Protein AF-A0A350IEU4-F1 (afdb_monomer_lite)

Secondary structure (DSSP, 8-state):
--PPP-EEEE--BTTTB---TTS---B-SHHHHHHHHHHTT-EEEE--S--B-TTS-BSSHHHHHHHHHTT---SEESS-TTGGGT---SSPP-SEEE-TTSTT--EEEETTEEEE-HHHHHHHHHHTTSS-HHHHHHHH---

pLDDT: mean 95.24, std 8.22, range [43.12, 98.88]

Foldseek 3Di:
DPQDEWEEEFEQDLEQADNDPLDRHHGDQVLLVLVLLVVSVYAYEYAYPQQQDPVRDHSQVVRVVVCVVSVRDHCYYQANPCPVVPDPDSDHDTDHYTDQPDDPACWDDDPPTIHHPVLVVVVVCCVVRSDDPVSNCVSPNDD

Sequence (143 aa):
MTNKEFIVVLDFDGTVVKHRYPDVGDEIGATPVLKRLVSNGHKIILNTMRSRNNEGMDMLQPAVDWFSERGIPLFGVNENPTQHEWTSSPKVYGHIYIDDAALGAPLVTDVDDKYIDWKMAAAHLYYAGLLSENDITELFGDI

Structure (mmCIF, N/CA/C/O backbone):
data_AF-A0A350IEU4-F1
#
_entry.id   AF-A0A350IEU4-F1
#
loop_
_atom_site.group_PDB
_atom_site.id
_atom_site.type_symbol
_atom_site.label_atom_id
_atom_site.label_alt_id
_atom_site.label_comp_id
_atom_site.label_asym_id
_atom_site.label_entity_id
_atom_site.label_seq_id
_atom_site.pdbx_PDB_ins_code
_atom_site.Cartn_x
_atom_site.Cartn_y
_atom_site.Cartn_z
_atom_site.occupancy
_atom_site.B_iso_or_equiv
_atom_site.auth_seq_id
_atom_site.auth_comp_id
_atom_site.auth_asym_id
_atom_site.auth_atom_id
_atom_site.pdbx_PDB_model_num
ATOM 1 N N . MET A 1 1 ? -11.636 12.814 19.573 1.00 43.12 1 MET A N 1
ATOM 2 C CA . MET A 1 1 ? -10.474 11.925 19.779 1.00 43.12 1 MET A CA 1
ATOM 3 C C . MET A 1 1 ? -9.527 12.187 18.627 1.00 43.12 1 MET A C 1
ATOM 5 O O . MET A 1 1 ? -9.993 12.227 17.498 1.00 43.12 1 MET A O 1
ATOM 9 N N . THR A 1 2 ? -8.259 12.492 18.887 1.00 44.69 2 THR A N 1
ATOM 10 C CA . THR A 1 2 ? -7.268 12.658 17.815 1.00 44.69 2 THR A CA 1
ATOM 11 C C . THR A 1 2 ? -7.004 11.277 17.221 1.00 44.69 2 THR A C 1
ATOM 13 O O . THR A 1 2 ? -6.375 10.457 17.889 1.00 44.69 2 THR A O 1
ATOM 16 N N . ASN A 1 3 ? -7.524 10.985 16.025 1.00 67.25 3 ASN A N 1
ATOM 17 C CA . ASN A 1 3 ? -7.144 9.763 15.315 1.00 67.25 3 ASN A CA 1
ATOM 18 C C . ASN A 1 3 ? -5.629 9.805 15.105 1.00 67.25 3 ASN A C 1
ATOM 20 O O . ASN A 1 3 ? -5.098 10.768 14.552 1.00 67.25 3 ASN A O 1
ATOM 24 N N . LYS A 1 4 ? -4.927 8.802 15.634 1.00 88.25 4 LYS A N 1
ATOM 25 C CA . LYS A 1 4 ? -3.479 8.675 15.488 1.00 88.25 4 LYS A CA 1
ATOM 26 C C . LYS A 1 4 ? -3.164 8.496 14.002 1.00 88.25 4 LYS A C 1
ATOM 28 O O . LYS A 1 4 ? -3.711 7.603 13.366 1.00 88.25 4 LYS A O 1
ATOM 33 N N . GLU A 1 5 ? -2.296 9.339 13.452 1.00 95.12 5 GLU A N 1
ATOM 34 C CA . GLU A 1 5 ? -1.804 9.173 12.083 1.00 95.12 5 GLU A CA 1
ATOM 35 C C . GLU A 1 5 ? -0.870 7.954 12.014 1.00 95.12 5 GLU A C 1
ATOM 37 O O . GLU A 1 5 ? 0.053 7.818 12.822 1.00 95.12 5 GLU A O 1
ATOM 42 N N . PHE A 1 6 ? -1.091 7.080 11.030 1.00 97.75 6 PHE A N 1
ATOM 43 C CA . PHE A 1 6 ? -0.205 5.966 10.712 1.00 97.75 6 PHE A CA 1
ATOM 44 C C . PHE A 1 6 ? 0.455 6.175 9.344 1.00 97.75 6 PHE A C 1
ATOM 46 O O . PHE A 1 6 ? -0.126 6.781 8.447 1.00 97.75 6 PHE A O 1
ATOM 53 N N . ILE A 1 7 ? 1.671 5.646 9.193 1.00 98.50 7 ILE A N 1
ATOM 54 C CA . ILE A 1 7 ? 2.399 5.571 7.928 1.00 98.50 7 ILE A CA 1
ATOM 55 C C . ILE A 1 7 ? 2.422 4.088 7.576 1.00 98.50 7 ILE A C 1
ATOM 57 O O . ILE A 1 7 ? 2.965 3.286 8.339 1.00 98.50 7 ILE A O 1
ATOM 61 N N . VAL A 1 8 ? 1.785 3.735 6.470 1.00 98.75 8 VAL A N 1
ATOM 62 C CA . VAL A 1 8 ? 1.658 2.373 5.960 1.00 98.75 8 VAL A CA 1
ATOM 63 C C . VAL A 1 8 ? 2.673 2.195 4.841 1.00 98.75 8 VAL A C 1
ATOM 65 O O . VAL A 1 8 ? 2.602 2.884 3.828 1.00 98.75 8 VAL A O 1
ATOM 68 N N . VAL A 1 9 ? 3.626 1.292 5.039 1.00 98.88 9 VAL A N 1
ATOM 69 C CA . VAL A 1 9 ? 4.588 0.864 4.021 1.00 98.88 9 VAL A CA 1
ATOM 70 C C . VAL A 1 9 ? 3.955 -0.296 3.266 1.00 98.88 9 VAL A C 1
ATOM 72 O O . VAL A 1 9 ? 3.605 -1.305 3.875 1.00 98.88 9 VAL A O 1
ATOM 75 N N . LEU A 1 10 ? 3.747 -0.124 1.968 1.00 98.88 10 LEU A N 1
ATOM 76 C CA . LEU A 1 10 ? 2.887 -0.980 1.161 1.00 98.88 10 LEU A CA 1
ATOM 77 C C . LEU A 1 10 ? 3.666 -1.524 -0.036 1.00 98.88 10 LEU A C 1
ATOM 79 O O . LEU A 1 10 ? 4.079 -0.745 -0.896 1.00 98.88 10 LEU A O 1
ATOM 83 N N . ASP A 1 11 ? 3.848 -2.840 -0.093 1.00 98.81 11 ASP A N 1
ATOM 84 C CA . ASP A 1 11 ? 4.319 -3.518 -1.303 1.00 98.81 11 ASP A CA 1
ATOM 85 C C . ASP A 1 11 ? 3.265 -3.451 -2.432 1.00 98.81 11 ASP A C 1
ATOM 87 O O . ASP A 1 11 ? 2.113 -3.083 -2.206 1.00 98.81 11 ASP A O 1
ATOM 91 N N . PHE A 1 12 ? 3.656 -3.761 -3.670 1.00 98.69 12 PHE A N 1
ATOM 92 C CA . PHE A 1 12 ? 2.800 -3.686 -4.850 1.00 98.69 12 PHE A CA 1
ATOM 93 C C . PHE A 1 12 ? 2.420 -5.051 -5.445 1.00 98.69 12 PHE A C 1
ATOM 95 O O . PHE A 1 12 ? 1.230 -5.333 -5.598 1.00 98.69 12 PHE A O 1
ATOM 102 N N . ASP A 1 13 ? 3.392 -5.892 -5.799 1.00 98.25 13 ASP A N 1
ATOM 103 C CA . ASP A 1 13 ? 3.186 -7.106 -6.600 1.00 98.25 13 ASP A CA 1
ATOM 104 C C . ASP A 1 13 ? 2.862 -8.318 -5.726 1.00 98.25 13 ASP A C 1
ATOM 106 O O . ASP A 1 13 ? 3.738 -8.860 -5.072 1.00 98.25 13 ASP A O 1
ATOM 110 N N . GLY A 1 14 ? 1.618 -8.797 -5.765 1.00 97.75 14 GLY A N 1
ATOM 111 C CA . GLY A 1 14 ? 1.099 -9.772 -4.798 1.00 97.75 14 GLY A CA 1
ATOM 112 C C . GLY A 1 14 ? 0.415 -9.095 -3.605 1.00 97.75 14 GLY A C 1
ATOM 113 O O . GLY A 1 14 ? -0.372 -9.721 -2.897 1.00 97.75 14 GLY A O 1
ATOM 114 N N . THR A 1 15 ? 0.624 -7.790 -3.426 1.00 98.62 15 THR A N 1
ATOM 115 C CA . THR A 1 15 ? 0.039 -7.019 -2.324 1.00 98.62 15 THR A CA 1
ATOM 116 C C . THR A 1 15 ? -1.125 -6.141 -2.768 1.00 98.62 15 THR A C 1
ATOM 118 O O . THR A 1 15 ? -2.196 -6.204 -2.175 1.00 98.62 15 THR A O 1
ATOM 121 N N . VAL A 1 16 ? -0.964 -5.338 -3.820 1.00 98.50 16 VAL A N 1
ATOM 122 C CA . VAL A 1 16 ? -1.989 -4.407 -4.338 1.00 98.50 16 VAL A CA 1
ATOM 123 C C . VAL A 1 16 ? -2.639 -4.933 -5.616 1.00 98.50 16 VAL A C 1
ATOM 125 O O . VAL A 1 16 ? -3.835 -4.727 -5.844 1.00 98.50 16 VAL A O 1
ATOM 128 N N . VAL A 1 17 ? -1.851 -5.642 -6.420 1.00 98.19 17 VAL A N 1
ATOM 129 C CA . VAL A 1 17 ? -2.246 -6.318 -7.658 1.00 98.19 17 VAL A CA 1
ATOM 130 C C . VAL A 1 17 ? -1.728 -7.754 -7.652 1.00 98.19 17 VAL A C 1
ATOM 132 O O . VAL A 1 17 ? -0.854 -8.096 -6.857 1.00 98.19 17 VAL A O 1
ATOM 135 N N . LYS A 1 18 ? -2.219 -8.605 -8.556 1.00 97.06 18 LYS A N 1
ATOM 136 C CA . LYS A 1 18 ? -1.591 -9.908 -8.818 1.00 97.06 18 LYS A CA 1
ATOM 137 C C . LYS A 1 18 ? -0.130 -9.725 -9.247 1.00 97.06 18 LYS A C 1
ATOM 139 O O . LYS A 1 18 ? 0.197 -8.782 -9.967 1.00 97.06 18 LYS A O 1
ATOM 144 N N . HIS A 1 19 ? 0.742 -10.654 -8.862 1.00 96.06 19 HIS A N 1
ATOM 145 C CA . HIS A 1 19 ? 2.156 -10.604 -9.232 1.00 96.06 19 HIS A CA 1
ATOM 146 C C . HIS A 1 19 ? 2.332 -10.907 -10.731 1.00 96.06 19 HIS A C 1
ATOM 148 O O . HIS A 1 19 ? 2.265 -12.060 -11.164 1.00 96.06 19 HIS A O 1
ATOM 154 N N . ARG A 1 20 ? 2.534 -9.865 -11.545 1.00 95.06 20 ARG A N 1
ATOM 155 C CA . ARG A 1 20 ? 2.669 -9.967 -13.015 1.00 95.06 20 ARG A CA 1
ATOM 156 C C . ARG A 1 20 ? 3.884 -9.239 -13.578 1.00 95.06 20 ARG A C 1
ATOM 158 O O . ARG A 1 20 ? 3.949 -9.020 -14.783 1.00 95.06 20 ARG A O 1
ATOM 165 N N . TYR A 1 21 ? 4.848 -8.905 -12.719 1.00 92.88 21 TYR A N 1
ATOM 166 C CA . TYR A 1 21 ? 6.078 -8.234 -13.123 1.00 92.88 21 TYR A CA 1
ATOM 167 C C . TYR A 1 21 ? 6.683 -8.872 -14.398 1.00 92.88 21 TYR A C 1
ATOM 169 O O . TYR A 1 21 ? 6.854 -10.095 -14.436 1.00 92.88 21 TYR A O 1
ATOM 177 N N . PRO A 1 22 ? 7.035 -8.078 -15.431 1.00 93.44 22 PRO A N 1
ATOM 178 C CA . PRO A 1 22 ? 7.131 -6.609 -15.434 1.00 93.44 22 PRO A CA 1
ATOM 179 C C . PRO A 1 22 ? 5.796 -5.847 -15.546 1.00 93.44 22 PRO A C 1
ATOM 181 O O . PRO A 1 22 ? 5.723 -4.681 -15.144 1.00 93.44 22 PRO A O 1
ATOM 184 N N . ASP A 1 23 ? 4.737 -6.492 -16.028 1.00 95.88 23 ASP A N 1
ATOM 185 C CA . ASP A 1 23 ? 3.431 -5.864 -16.239 1.00 95.88 23 ASP A CA 1
ATOM 186 C C . ASP A 1 23 ? 2.712 -5.577 -14.912 1.00 95.88 23 ASP A C 1
ATOM 188 O O . ASP A 1 23 ? 3.026 -6.144 -13.862 1.00 95.88 23 ASP A O 1
ATOM 192 N N . VAL A 1 24 ? 1.742 -4.661 -14.933 1.00 97.44 24 VAL A N 1
ATOM 193 C CA . VAL A 1 24 ? 0.843 -4.436 -13.792 1.00 97.44 24 VAL A CA 1
ATOM 194 C C . VAL A 1 24 ? -0.255 -5.496 -13.832 1.00 97.44 24 VAL A C 1
ATOM 196 O O . VAL A 1 24 ? -0.945 -5.632 -14.840 1.00 97.44 24 VAL A O 1
ATOM 199 N N . GLY A 1 25 ? -0.395 -6.263 -12.751 1.00 96.56 25 GLY A N 1
ATOM 200 C CA . GLY A 1 25 ? -1.399 -7.319 -12.667 1.00 96.56 25 GLY A CA 1
ATOM 201 C C . GLY A 1 25 ? -2.809 -6.815 -12.378 1.00 96.56 25 GLY A C 1
ATOM 202 O O . GLY A 1 25 ? -3.045 -5.626 -12.150 1.00 96.56 25 GLY A O 1
ATOM 203 N N . ASP A 1 26 ? -3.749 -7.756 -12.346 1.00 96.44 26 ASP A N 1
ATOM 204 C CA . ASP A 1 26 ? -5.141 -7.464 -12.013 1.00 96.44 26 ASP A CA 1
ATOM 205 C C . ASP A 1 26 ? -5.285 -6.980 -10.566 1.00 96.44 26 ASP A C 1
ATOM 207 O O . ASP A 1 26 ? -4.543 -7.388 -9.669 1.00 96.44 26 ASP A O 1
ATOM 211 N N . GLU A 1 27 ? -6.277 -6.127 -10.327 1.00 95.06 27 GLU A N 1
ATOM 212 C CA . GLU A 1 27 ? -6.617 -5.650 -8.990 1.00 95.06 27 GLU A CA 1
ATOM 213 C C . GLU A 1 27 ? -7.183 -6.778 -8.114 1.00 95.06 27 GLU A C 1
ATOM 215 O O . GLU A 1 27 ? -8.019 -7.568 -8.548 1.00 95.06 27 GLU A O 1
ATOM 220 N N . ILE A 1 28 ? -6.756 -6.814 -6.849 1.00 96.50 28 ILE A N 1
ATOM 221 C CA . ILE A 1 28 ? -7.088 -7.876 -5.879 1.00 96.50 28 ILE A CA 1
ATOM 222 C C . ILE A 1 28 ? -7.879 -7.361 -4.666 1.00 96.50 28 ILE A C 1
ATOM 224 O O . ILE A 1 28 ? -7.858 -7.958 -3.594 1.00 96.50 28 ILE A O 1
ATOM 228 N N . GLY A 1 29 ? -8.587 -6.238 -4.821 1.00 96.62 29 GLY A N 1
ATOM 229 C CA . GLY A 1 29 ? -9.453 -5.668 -3.778 1.00 96.62 29 GLY A CA 1
ATOM 230 C C . GLY A 1 29 ? -8.782 -4.650 -2.849 1.00 96.62 29 GLY A C 1
ATOM 231 O O . GLY A 1 29 ? -9.391 -4.230 -1.866 1.00 96.62 29 GLY A O 1
ATOM 232 N N . ALA A 1 30 ? -7.562 -4.207 -3.166 1.00 98.31 30 ALA A N 1
ATOM 233 C CA . ALA A 1 30 ? -6.821 -3.226 -2.372 1.00 98.31 30 ALA A CA 1
ATOM 234 C C . ALA A 1 30 ? -7.473 -1.836 -2.356 1.00 98.31 30 ALA A C 1
ATOM 236 O O . ALA A 1 30 ? -7.541 -1.173 -1.320 1.00 98.31 30 ALA A O 1
ATOM 237 N N . THR A 1 31 ? -7.963 -1.372 -3.508 1.00 98.62 31 THR A N 1
ATOM 238 C CA . THR A 1 31 ? -8.399 0.014 -3.719 1.00 98.62 31 THR A CA 1
ATOM 239 C C . THR A 1 31 ? -9.381 0.557 -2.676 1.00 98.62 31 THR A C 1
ATOM 241 O O . THR A 1 31 ? -9.106 1.644 -2.158 1.00 98.62 31 THR A O 1
ATOM 244 N N . PRO A 1 32 ? -10.498 -0.115 -2.329 1.00 98.44 32 PRO A N 1
ATOM 245 C CA . PRO A 1 32 ? -11.439 0.432 -1.352 1.00 98.44 32 PRO A CA 1
ATOM 246 C C . PRO A 1 32 ? -10.813 0.579 0.046 1.00 98.44 32 PRO A C 1
ATOM 248 O O . PRO A 1 32 ? -11.030 1.598 0.706 1.00 98.44 32 PRO A O 1
ATOM 251 N N . VAL A 1 33 ? -9.965 -0.368 0.463 1.00 98.62 33 VAL A N 1
ATOM 252 C CA . VAL A 1 33 ? -9.268 -0.323 1.758 1.00 98.62 33 VAL A CA 1
ATOM 253 C C . VAL A 1 33 ? -8.230 0.799 1.780 1.00 98.62 33 VAL A C 1
ATOM 255 O O . VAL A 1 33 ? -8.204 1.603 2.709 1.00 98.62 33 VAL A O 1
ATOM 258 N N . LEU A 1 34 ? -7.408 0.918 0.735 1.00 98.81 34 LEU A N 1
ATOM 259 C CA . LEU A 1 34 ? -6.374 1.953 0.647 1.00 98.81 34 LEU A CA 1
ATOM 260 C C . LEU A 1 34 ? -6.967 3.367 0.625 1.00 98.81 34 LEU A C 1
ATOM 262 O O . LEU A 1 34 ? -6.479 4.254 1.325 1.00 98.81 34 LEU A O 1
ATOM 266 N N . LYS A 1 35 ? -8.062 3.572 -0.119 1.00 98.75 35 LYS A N 1
ATOM 267 C CA . LYS A 1 35 ? -8.811 4.838 -0.097 1.00 98.75 35 LYS A CA 1
ATOM 268 C C . LYS A 1 35 ? -9.317 5.168 1.299 1.00 98.75 35 LYS A C 1
ATOM 270 O O . LYS A 1 35 ? -9.228 6.322 1.715 1.00 98.75 35 LYS A O 1
ATOM 275 N N . ARG A 1 36 ? -9.813 4.161 2.023 1.00 98.50 36 ARG A N 1
ATOM 276 C CA . ARG A 1 36 ? -10.299 4.344 3.388 1.00 98.50 36 ARG A CA 1
ATOM 277 C C . ARG A 1 36 ? -9.182 4.733 4.355 1.00 98.50 36 ARG A C 1
ATOM 279 O O . ARG A 1 36 ? -9.360 5.644 5.158 1.00 98.50 36 ARG A O 1
ATOM 286 N N . LEU A 1 37 ? -8.014 4.100 4.253 1.00 98.44 37 LEU A N 1
ATOM 287 C CA . LEU A 1 37 ? -6.851 4.472 5.065 1.00 98.44 37 LEU A CA 1
ATOM 288 C C . LEU A 1 37 ? -6.471 5.944 4.849 1.00 98.44 37 LEU A C 1
ATOM 290 O O . LEU A 1 37 ? -6.270 6.674 5.819 1.00 98.44 37 LEU A O 1
ATOM 294 N N . VAL A 1 38 ? -6.442 6.400 3.594 1.00 98.31 38 VAL A N 1
ATOM 295 C CA . VAL A 1 38 ? -6.170 7.809 3.271 1.00 98.31 38 VAL A CA 1
ATOM 296 C C . VAL A 1 38 ? -7.253 8.735 3.826 1.00 98.31 38 VAL A C 1
ATOM 298 O O . VAL A 1 38 ? -6.921 9.748 4.438 1.00 98.31 38 VAL A O 1
ATOM 301 N N . SER A 1 39 ? -8.541 8.407 3.664 1.00 97.81 39 SER A N 1
ATOM 302 C CA . SER A 1 39 ? -9.627 9.250 4.193 1.00 97.81 39 SER A CA 1
ATOM 303 C C . SER A 1 39 ? -9.615 9.342 5.720 1.00 97.81 39 SER A C 1
ATOM 305 O O . SER A 1 39 ? -10.021 10.361 6.273 1.00 97.81 39 SER A O 1
ATOM 307 N N . ASN A 1 40 ? -9.095 8.315 6.396 1.00 97.44 40 ASN A N 1
ATOM 308 C CA . ASN A 1 40 ? -8.891 8.299 7.845 1.00 97.44 40 ASN A CA 1
ATOM 309 C C . ASN A 1 40 ? -7.653 9.106 8.290 1.00 97.44 40 ASN A C 1
ATOM 311 O O . ASN A 1 40 ? -7.359 9.184 9.485 1.00 97.44 40 ASN A O 1
ATOM 315 N N . GLY A 1 41 ? -6.946 9.739 7.349 1.00 97.69 41 GLY A N 1
ATOM 316 C CA . GLY A 1 41 ? -5.779 10.579 7.600 1.00 97.69 41 GLY A CA 1
ATOM 317 C C . GLY A 1 41 ? -4.471 9.801 7.705 1.00 97.69 41 GLY A C 1
ATOM 318 O O . GLY A 1 41 ? -3.498 10.335 8.225 1.00 97.69 41 GLY A O 1
ATOM 319 N N . HIS A 1 42 ? -4.424 8.543 7.261 1.00 98.31 42 HIS A N 1
ATOM 320 C CA . HIS A 1 42 ? -3.184 7.771 7.210 1.00 98.31 42 HIS A CA 1
ATOM 321 C C . HIS A 1 42 ? -2.428 8.024 5.905 1.00 98.31 42 HIS A C 1
ATOM 323 O O . HIS A 1 42 ? -2.996 8.395 4.879 1.00 98.31 42 HIS A O 1
ATOM 329 N N . LYS A 1 43 ? -1.116 7.813 5.951 1.00 98.62 43 LYS A N 1
ATOM 330 C CA . LYS A 1 43 ? -0.202 8.008 4.825 1.00 98.62 43 LYS A CA 1
ATOM 331 C C . LYS A 1 43 ? 0.216 6.660 4.265 1.00 98.62 43 LYS A C 1
ATOM 333 O O . LYS A 1 43 ? 0.513 5.751 5.035 1.00 98.62 43 LYS A O 1
ATOM 338 N N . ILE A 1 44 ? 0.285 6.550 2.944 1.00 98.88 44 ILE A N 1
ATOM 339 C CA . ILE A 1 44 ? 0.758 5.346 2.254 1.00 98.88 44 ILE A CA 1
ATOM 340 C C . ILE A 1 44 ? 2.099 5.656 1.601 1.00 98.88 44 ILE A C 1
ATOM 342 O O . ILE A 1 44 ? 2.220 6.635 0.870 1.00 98.88 44 ILE A O 1
ATOM 346 N N . ILE A 1 45 ? 3.098 4.822 1.854 1.00 98.88 45 ILE A N 1
ATOM 347 C CA . ILE A 1 45 ? 4.354 4.802 1.111 1.00 98.88 45 ILE A CA 1
ATOM 348 C C . ILE A 1 45 ? 4.340 3.543 0.257 1.00 98.88 45 ILE A C 1
ATOM 350 O O . ILE A 1 45 ? 4.274 2.439 0.797 1.00 98.88 45 ILE A O 1
ATOM 354 N N . LEU A 1 46 ? 4.422 3.712 -1.059 1.00 98.88 46 LEU A N 1
ATOM 355 C CA . LEU A 1 46 ? 4.683 2.596 -1.962 1.00 98.88 46 LEU A CA 1
ATOM 356 C C . LEU A 1 46 ? 6.121 2.133 -1.724 1.00 98.88 46 LEU A C 1
ATOM 358 O O . LEU A 1 46 ? 7.036 2.939 -1.844 1.00 98.88 46 LEU A O 1
ATOM 362 N N . ASN A 1 47 ? 6.324 0.868 -1.376 1.00 98.69 47 ASN A N 1
ATOM 363 C CA . ASN A 1 47 ? 7.634 0.277 -1.134 1.00 98.69 47 ASN A CA 1
ATOM 364 C C . ASN A 1 47 ? 7.757 -1.032 -1.912 1.00 98.69 47 ASN A C 1
ATOM 366 O O . ASN A 1 47 ? 7.372 -2.087 -1.426 1.00 98.69 47 ASN A O 1
ATOM 370 N N . THR A 1 48 ? 8.279 -0.940 -3.128 1.00 98.44 48 THR A N 1
ATOM 371 C CA . THR A 1 48 ? 8.334 -2.012 -4.123 1.00 98.44 48 THR A CA 1
ATOM 372 C C . THR A 1 48 ? 9.748 -2.171 -4.672 1.00 98.44 48 THR A C 1
ATOM 374 O O . THR A 1 48 ? 10.509 -1.210 -4.794 1.00 98.44 48 THR A O 1
ATOM 377 N N . MET A 1 49 ? 10.090 -3.391 -5.086 1.00 97.19 49 MET A N 1
ATOM 378 C CA . MET A 1 49 ? 11.332 -3.663 -5.814 1.00 97.19 49 MET A CA 1
ATOM 379 C C . MET A 1 49 ? 11.292 -3.195 -7.279 1.00 97.19 49 MET A C 1
ATOM 381 O O . MET A 1 49 ? 12.330 -3.198 -7.951 1.00 97.19 49 MET A O 1
ATOM 385 N N . ARG A 1 50 ? 10.123 -2.768 -7.786 1.00 97.75 50 ARG A N 1
ATOM 386 C CA . ARG A 1 50 ? 10.015 -2.141 -9.108 1.00 97.75 50 ARG A CA 1
ATOM 387 C C . ARG A 1 50 ? 10.948 -0.938 -9.189 1.00 97.75 50 ARG A C 1
ATOM 389 O O . ARG A 1 50 ? 10.968 -0.063 -8.327 1.00 97.75 50 ARG A O 1
ATOM 396 N N . SER A 1 51 ? 11.746 -0.917 -10.243 1.00 95.88 51 SER A N 1
ATOM 397 C CA . SER A 1 51 ? 12.774 0.088 -10.484 1.00 95.88 51 SER A CA 1
ATOM 398 C C . SER A 1 51 ? 13.084 0.146 -11.977 1.00 95.88 51 SER A C 1
ATOM 400 O O . SER A 1 51 ? 12.495 -0.578 -12.785 1.00 95.88 51 SER A O 1
ATOM 402 N N . ARG A 1 52 ? 14.011 1.017 -12.371 1.00 94.56 52 ARG A N 1
ATOM 403 C CA . ARG A 1 52 ? 14.563 0.951 -13.720 1.00 94.56 52 ARG A CA 1
ATOM 404 C C . ARG A 1 52 ? 15.327 -0.364 -13.877 1.00 94.56 52 ARG A C 1
ATOM 406 O O . ARG A 1 52 ? 16.254 -0.622 -13.115 1.00 94.56 52 ARG A O 1
ATOM 413 N N . ASN A 1 53 ? 14.940 -1.185 -14.848 1.00 91.25 53 ASN A N 1
ATOM 414 C CA . ASN A 1 53 ? 15.592 -2.469 -15.088 1.00 91.25 53 ASN A CA 1
ATOM 415 C C . ASN A 1 53 ? 16.980 -2.287 -15.745 1.00 91.25 53 ASN A C 1
ATOM 417 O O . ASN A 1 53 ? 17.380 -1.180 -16.115 1.00 91.25 53 ASN A O 1
ATOM 421 N N . ASN A 1 54 ? 17.706 -3.393 -15.935 1.00 91.38 54 ASN A N 1
ATOM 422 C CA . ASN A 1 54 ? 19.052 -3.388 -16.530 1.00 91.38 54 ASN A CA 1
ATOM 423 C C . ASN A 1 54 ? 19.095 -2.887 -17.987 1.00 91.38 54 ASN A C 1
ATOM 425 O O . ASN A 1 54 ? 20.162 -2.539 -18.483 1.00 91.38 54 ASN A O 1
ATOM 429 N N . GLU A 1 55 ? 17.949 -2.837 -18.664 1.00 91.88 55 GLU A N 1
ATOM 430 C CA . GLU A 1 55 ? 17.794 -2.336 -20.035 1.00 91.88 55 GLU A CA 1
ATOM 431 C C . GLU A 1 55 ? 17.394 -0.851 -20.065 1.00 91.88 55 GLU A C 1
ATOM 433 O O . GLU A 1 55 ? 17.209 -0.266 -21.130 1.00 91.88 55 GLU A O 1
ATOM 438 N N . GLY A 1 56 ? 17.271 -0.214 -18.897 1.00 92.19 56 GLY A N 1
ATOM 439 C CA . GLY A 1 56 ? 16.903 1.188 -18.778 1.00 92.19 56 GLY A CA 1
ATOM 440 C C . GLY A 1 56 ? 15.399 1.447 -18.849 1.00 92.19 56 GLY A C 1
ATOM 441 O O . GLY A 1 56 ? 15.013 2.613 -18.887 1.00 92.19 56 GLY A O 1
ATOM 442 N N . MET A 1 57 ? 14.545 0.422 -18.839 1.00 92.06 57 MET A N 1
ATOM 443 C CA . MET A 1 57 ? 13.088 0.574 -18.857 1.00 92.06 57 MET A CA 1
ATOM 444 C C . MET A 1 57 ? 12.549 0.824 -17.443 1.00 92.06 57 MET A C 1
ATOM 446 O O . MET A 1 57 ? 12.959 0.158 -16.493 1.00 92.06 57 MET A O 1
ATOM 450 N N . ASP A 1 58 ? 11.653 1.801 -17.290 1.00 95.12 58 ASP A N 1
ATOM 451 C CA . ASP A 1 58 ? 11.086 2.187 -15.993 1.00 95.12 58 ASP A CA 1
ATOM 452 C C . ASP A 1 58 ? 9.898 1.294 -15.616 1.00 95.12 58 ASP A C 1
ATOM 454 O O . ASP A 1 58 ? 8.820 1.417 -16.194 1.00 95.12 58 ASP A O 1
ATOM 458 N N . MET A 1 59 ? 10.101 0.383 -14.661 1.00 96.56 59 MET A N 1
ATOM 459 C CA . MET A 1 59 ? 9.042 -0.506 -14.166 1.00 96.56 59 MET A CA 1
ATOM 460 C C . MET A 1 59 ? 8.302 0.064 -12.953 1.00 96.56 59 MET A C 1
ATOM 462 O O . MET A 1 59 ? 7.303 -0.517 -12.526 1.00 96.56 59 MET A O 1
ATOM 466 N N . LEU A 1 60 ? 8.796 1.167 -12.378 1.00 97.75 60 LEU A N 1
ATOM 467 C CA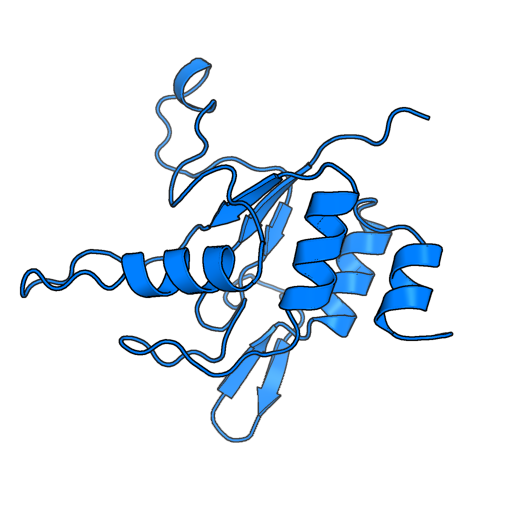 . LEU A 1 60 ? 8.225 1.800 -11.192 1.00 97.75 60 LEU A CA 1
ATOM 468 C C . LEU A 1 60 ? 7.080 2.738 -11.566 1.00 97.75 60 LEU A C 1
ATOM 470 O O . LEU A 1 60 ? 6.045 2.720 -10.902 1.00 97.75 60 LEU A O 1
ATOM 474 N N . GLN A 1 61 ? 7.238 3.519 -12.638 1.00 98.00 61 GLN A N 1
ATOM 475 C CA . GLN A 1 61 ? 6.221 4.487 -13.051 1.00 98.00 61 GLN A CA 1
ATOM 476 C C . GLN A 1 61 ? 4.826 3.860 -13.258 1.00 98.00 61 GLN A C 1
ATOM 478 O O . GLN A 1 61 ? 3.876 4.411 -12.708 1.00 98.00 61 GLN A O 1
ATOM 483 N N . PRO A 1 62 ? 4.667 2.683 -13.904 1.00 98.00 62 PRO A N 1
ATOM 484 C CA . PRO A 1 62 ? 3.355 2.039 -14.024 1.00 98.00 62 PRO A CA 1
ATOM 485 C C . PRO A 1 62 ? 2.688 1.718 -12.677 1.00 98.00 62 PRO A C 1
ATOM 487 O O . PRO A 1 62 ? 1.466 1.791 -12.556 1.00 98.00 62 PRO A O 1
ATOM 490 N N . ALA A 1 63 ? 3.475 1.386 -11.647 1.00 98.25 63 ALA A N 1
ATOM 491 C CA . ALA A 1 63 ? 2.941 1.171 -10.306 1.00 98.25 63 ALA A CA 1
ATOM 492 C C . ALA A 1 63 ? 2.491 2.490 -9.669 1.00 98.25 63 ALA A C 1
ATOM 494 O O . ALA A 1 63 ? 1.418 2.542 -9.080 1.00 98.25 63 ALA A O 1
ATOM 495 N N . VAL A 1 64 ? 3.264 3.569 -9.825 1.00 98.56 64 VAL A N 1
ATOM 496 C CA . VAL A 1 64 ? 2.890 4.913 -9.346 1.00 98.56 64 VAL A CA 1
ATOM 497 C C . VAL A 1 64 ? 1.614 5.413 -10.037 1.00 98.56 64 VAL A C 1
ATOM 499 O O . VAL A 1 64 ? 0.709 5.921 -9.368 1.00 98.56 64 VAL A O 1
ATOM 502 N N . ASP A 1 65 ? 1.509 5.221 -11.352 1.00 98.50 65 ASP A N 1
ATOM 503 C CA . ASP A 1 65 ? 0.349 5.627 -12.148 1.00 98.50 65 ASP A CA 1
ATOM 504 C C . ASP A 1 65 ? -0.922 4.900 -11.692 1.00 98.50 65 ASP A C 1
ATOM 506 O O . ASP A 1 65 ? -1.961 5.542 -11.528 1.00 98.50 65 ASP A O 1
ATOM 510 N N . TRP A 1 66 ? -0.830 3.608 -11.349 1.00 98.62 66 TRP A N 1
ATOM 511 C CA . TRP A 1 66 ? -1.956 2.828 -10.822 1.00 98.62 66 TRP A CA 1
ATOM 512 C C . TRP A 1 66 ? -2.620 3.485 -9.599 1.00 98.62 66 TRP A C 1
ATOM 514 O O . TRP A 1 66 ? -3.853 3.515 -9.503 1.00 98.62 66 TRP A O 1
ATOM 524 N N . PHE A 1 67 ? -1.821 4.039 -8.672 1.00 98.75 67 PHE A N 1
ATOM 525 C CA . PHE A 1 67 ? -2.327 4.762 -7.496 1.00 98.75 67 PHE A CA 1
ATOM 526 C C . PHE A 1 67 ? -2.967 6.098 -7.887 1.00 98.75 67 PHE A C 1
ATOM 528 O O . PHE A 1 67 ? -4.065 6.419 -7.419 1.00 98.75 67 PHE A O 1
ATOM 535 N N . SER A 1 68 ? -2.303 6.857 -8.764 1.00 98.25 68 SER A N 1
ATOM 536 C CA . SER A 1 68 ? -2.769 8.163 -9.245 1.00 98.25 68 SER A CA 1
ATOM 537 C C . SER A 1 68 ? -4.121 8.061 -9.960 1.00 98.25 68 SER A C 1
ATOM 539 O O . SER A 1 68 ? -5.069 8.760 -9.600 1.00 98.25 68 SER A O 1
ATOM 541 N N . GLU A 1 69 ? -4.261 7.116 -10.894 1.00 98.31 69 GLU A N 1
ATOM 542 C CA . GLU A 1 69 ? -5.493 6.856 -11.654 1.00 98.31 69 GLU A CA 1
ATOM 543 C C . GLU A 1 69 ? -6.680 6.488 -10.757 1.00 98.31 69 GLU A C 1
ATOM 545 O O . GLU A 1 69 ? -7.837 6.768 -11.076 1.00 98.31 69 GLU A O 1
ATOM 550 N N . ARG A 1 70 ? -6.402 5.879 -9.601 1.00 98.31 70 ARG A N 1
ATOM 551 C CA . ARG A 1 70 ? -7.415 5.499 -8.613 1.00 98.31 70 ARG A CA 1
ATOM 552 C C . ARG A 1 70 ? -7.673 6.584 -7.577 1.00 98.31 70 ARG A C 1
ATOM 554 O O . ARG A 1 70 ? -8.582 6.408 -6.768 1.00 98.31 70 ARG A O 1
ATOM 561 N N . GLY A 1 71 ? -6.938 7.694 -7.594 1.00 98.19 71 GLY A N 1
ATOM 562 C CA . GLY A 1 71 ? -7.064 8.767 -6.610 1.00 98.19 71 GLY A CA 1
ATOM 563 C C . GLY A 1 71 ? -6.580 8.361 -5.217 1.00 98.19 71 GLY A C 1
ATOM 564 O O . GLY A 1 71 ? -7.180 8.764 -4.222 1.00 98.19 71 GLY A O 1
ATOM 565 N N . ILE A 1 72 ? -5.536 7.531 -5.137 1.00 98.69 72 ILE A N 1
ATOM 566 C CA . ILE A 1 72 ? -4.885 7.144 -3.882 1.00 98.69 72 ILE A CA 1
ATOM 567 C C . ILE A 1 72 ? -3.555 7.908 -3.795 1.00 98.69 72 ILE A C 1
ATOM 569 O O . ILE A 1 72 ? -2.591 7.522 -4.452 1.00 98.69 72 ILE A O 1
ATOM 573 N N . PRO A 1 73 ? -3.470 9.006 -3.028 1.00 98.44 73 PRO A N 1
ATOM 574 C CA . PRO A 1 73 ? -2.232 9.763 -2.913 1.00 98.44 73 PRO A CA 1
ATOM 575 C C . PRO A 1 73 ? -1.160 8.962 -2.165 1.00 98.44 73 PRO A C 1
ATOM 577 O O . PRO A 1 73 ? -1.410 8.409 -1.092 1.00 98.44 73 PRO A O 1
ATOM 580 N N . LEU A 1 74 ? 0.053 8.956 -2.715 1.00 98.75 74 LEU A N 1
ATOM 581 C CA . LEU A 1 74 ? 1.238 8.414 -2.057 1.00 98.75 74 LEU A CA 1
ATOM 582 C C . LEU A 1 74 ? 1.953 9.526 -1.289 1.00 98.75 74 LEU A C 1
ATOM 584 O O . LEU A 1 74 ? 2.197 10.610 -1.812 1.00 98.75 74 LEU A O 1
ATOM 588 N N . PHE A 1 75 ? 2.304 9.240 -0.040 1.00 98.62 75 PHE A N 1
ATOM 589 C CA . PHE A 1 75 ? 3.172 10.087 0.770 1.00 98.62 75 PHE A CA 1
ATOM 590 C C . PHE A 1 75 ? 4.631 9.984 0.315 1.00 98.62 75 PHE A C 1
ATOM 592 O O . PHE A 1 75 ? 5.343 10.978 0.340 1.00 98.62 75 PHE A O 1
ATOM 599 N N . GLY A 1 76 ? 5.059 8.803 -0.134 1.00 98.56 76 GLY A N 1
ATOM 600 C CA . GLY A 1 76 ? 6.396 8.561 -0.669 1.00 98.56 76 GLY A CA 1
ATOM 601 C C . GLY A 1 76 ? 6.437 7.321 -1.560 1.00 98.56 76 GLY A C 1
ATOM 602 O O . GLY A 1 76 ? 5.487 6.533 -1.588 1.00 98.56 76 GLY A O 1
ATOM 603 N N . VAL A 1 77 ? 7.543 7.159 -2.286 1.00 98.56 77 VAL A N 1
ATOM 604 C CA . VAL A 1 77 ? 7.809 6.018 -3.172 1.00 98.56 77 VAL A CA 1
ATOM 605 C C . VAL A 1 77 ? 9.224 5.522 -2.893 1.00 98.56 77 VAL A C 1
ATOM 607 O O . VAL A 1 77 ? 10.178 6.265 -3.092 1.00 98.56 77 VAL A O 1
ATOM 610 N N . ASN A 1 78 ? 9.350 4.290 -2.399 1.00 98.25 78 ASN A N 1
ATOM 611 C CA . ASN A 1 78 ? 10.586 3.638 -1.947 1.00 98.25 78 ASN A CA 1
ATOM 612 C C . ASN A 1 78 ? 11.407 4.447 -0.926 1.00 98.25 78 ASN A C 1
ATOM 614 O O . ASN A 1 78 ? 12.575 4.158 -0.679 1.00 98.25 78 ASN A O 1
ATOM 618 N N . GLU A 1 79 ? 10.781 5.444 -0.304 1.00 97.88 79 GLU A N 1
ATOM 619 C CA . GLU A 1 79 ? 11.379 6.340 0.673 1.00 97.88 79 GLU A CA 1
ATOM 620 C C . GLU A 1 79 ? 10.274 6.953 1.539 1.00 97.88 79 GLU A C 1
ATOM 622 O O . GLU A 1 79 ? 9.187 7.277 1.051 1.00 97.88 79 GLU A O 1
ATOM 627 N N . ASN A 1 80 ? 10.554 7.137 2.831 1.00 98.31 80 ASN A N 1
ATOM 628 C CA . ASN A 1 80 ? 9.763 8.025 3.672 1.00 98.31 80 ASN A CA 1
ATOM 629 C C . ASN A 1 80 ? 10.353 9.446 3.592 1.00 98.31 80 ASN A C 1
ATOM 631 O O . ASN A 1 80 ? 11.477 9.645 4.059 1.00 98.31 80 ASN A O 1
ATOM 635 N N . PRO A 1 81 ? 9.605 10.448 3.092 1.00 97.88 81 PRO A N 1
ATOM 636 C CA . PRO A 1 81 ? 10.126 11.796 2.894 1.00 97.88 81 PRO A CA 1
ATOM 637 C C . PRO A 1 81 ? 10.682 12.479 4.141 1.00 97.88 81 PRO A C 1
ATOM 639 O O . PRO A 1 81 ? 11.435 13.426 3.988 1.00 97.88 81 PRO A O 1
ATOM 642 N N . THR A 1 82 ? 10.325 12.054 5.356 1.00 96.75 82 THR A N 1
ATOM 643 C CA . THR A 1 82 ? 10.799 12.691 6.598 1.00 96.75 82 THR A CA 1
ATOM 644 C C . THR A 1 82 ? 11.843 11.862 7.342 1.00 96.75 82 THR A C 1
ATOM 646 O O . THR A 1 82 ? 12.394 12.328 8.337 1.00 96.75 82 THR A O 1
ATOM 649 N N . GLN A 1 83 ? 12.158 10.631 6.903 1.00 96.88 83 GLN A N 1
ATOM 650 C CA . GLN A 1 83 ? 13.052 9.767 7.691 1.00 96.88 83 GLN A CA 1
ATOM 651 C C . GLN A 1 83 ? 14.491 10.284 7.767 1.00 96.88 83 GLN A C 1
ATOM 653 O O . GLN A 1 83 ? 15.171 10.079 8.773 1.00 96.88 83 GLN A O 1
ATOM 658 N N . HIS A 1 84 ? 14.933 10.998 6.731 1.00 95.94 84 HIS A N 1
ATOM 659 C CA . HIS A 1 84 ? 16.273 11.574 6.649 1.00 95.94 84 HIS A CA 1
ATOM 660 C C . HIS A 1 84 ? 16.552 12.615 7.747 1.00 95.94 84 HIS A C 1
ATOM 662 O O . HIS A 1 84 ? 17.710 12.884 8.060 1.00 95.94 84 HIS A O 1
ATOM 668 N N . GLU A 1 85 ? 15.507 13.176 8.363 1.00 97.25 85 GLU A N 1
ATOM 669 C CA . GLU A 1 85 ? 15.631 14.134 9.463 1.00 97.25 85 GLU A CA 1
ATOM 670 C C . GLU A 1 85 ? 16.205 13.495 10.740 1.00 97.25 85 GLU A C 1
ATOM 672 O O . GLU A 1 85 ? 16.742 14.199 11.595 1.00 97.25 85 GLU A O 1
ATOM 677 N N . TRP A 1 86 ? 16.108 12.168 10.886 1.00 97.06 86 TRP A N 1
ATOM 678 C CA . TRP A 1 86 ? 16.501 11.463 12.113 1.00 97.06 86 TRP A CA 1
ATOM 679 C C . TRP A 1 86 ? 17.312 10.179 11.888 1.00 97.06 86 TRP A C 1
ATOM 681 O O . TRP A 1 86 ? 17.853 9.625 12.848 1.00 97.06 86 TRP A O 1
ATOM 691 N N . THR A 1 87 ? 17.442 9.688 10.654 1.00 97.50 87 THR A N 1
ATOM 692 C CA . THR A 1 87 ? 18.288 8.531 10.330 1.00 97.50 87 THR A CA 1
ATOM 693 C C . THR A 1 87 ? 18.806 8.568 8.894 1.00 97.50 87 THR A C 1
ATOM 695 O O . THR A 1 87 ? 18.159 9.099 8.002 1.00 97.50 87 THR A O 1
ATOM 698 N N . SER A 1 88 ? 19.956 7.937 8.651 1.00 96.44 88 SER A N 1
ATOM 699 C CA . SER A 1 88 ? 20.468 7.625 7.307 1.00 96.44 88 SER A CA 1
ATOM 700 C C . SER A 1 88 ? 20.193 6.175 6.885 1.00 96.44 88 SER A C 1
ATOM 702 O O . SER A 1 88 ? 20.743 5.699 5.893 1.00 96.44 88 SER A O 1
ATOM 704 N N . SER A 1 89 ? 19.385 5.440 7.659 1.00 97.25 89 SER A N 1
ATOM 705 C CA . SER A 1 89 ? 19.027 4.055 7.358 1.00 97.25 89 SER A CA 1
ATOM 706 C C . SER A 1 89 ? 18.325 3.953 5.997 1.00 97.25 89 SER A C 1
ATOM 708 O O . SER A 1 89 ? 17.392 4.718 5.750 1.00 97.25 89 SER A O 1
ATOM 710 N N . PRO A 1 90 ? 18.690 2.975 5.147 1.00 95.88 90 PRO A N 1
ATOM 711 C CA . PRO A 1 90 ? 18.024 2.756 3.865 1.00 95.88 90 PRO A CA 1
ATOM 712 C C . PRO A 1 90 ? 16.672 2.043 4.011 1.00 95.88 90 PRO A C 1
ATOM 714 O O . PRO A 1 90 ? 15.918 1.948 3.050 1.00 95.88 90 PRO A O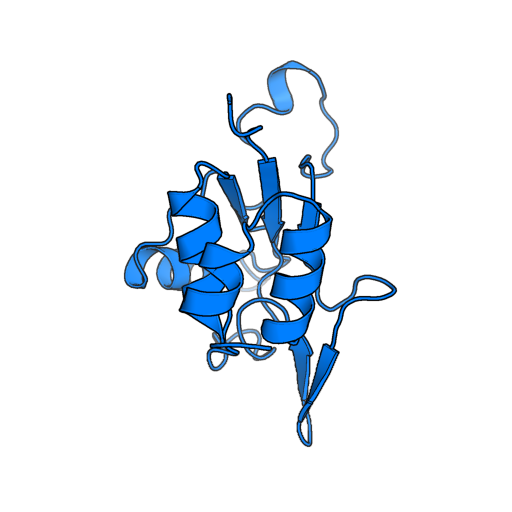 1
ATOM 717 N N . LYS A 1 91 ? 16.351 1.502 5.196 1.00 98.06 91 LYS A N 1
ATOM 718 C CA . LYS A 1 91 ? 15.053 0.864 5.438 1.00 98.06 91 LYS A CA 1
ATOM 719 C C . LYS A 1 91 ? 13.969 1.939 5.492 1.00 98.06 91 LYS A C 1
ATOM 721 O O . LYS A 1 91 ? 14.029 2.804 6.366 1.00 98.06 91 LYS A O 1
ATOM 726 N N . VAL A 1 92 ? 12.972 1.840 4.615 1.00 98.38 92 VAL A N 1
ATOM 727 C CA . VAL A 1 92 ? 11.790 2.710 4.635 1.00 98.38 92 VAL A CA 1
ATOM 728 C C . VAL A 1 92 ? 11.076 2.569 5.974 1.00 98.38 92 VAL A C 1
ATOM 730 O O . VAL A 1 92 ? 10.681 1.468 6.361 1.00 98.38 92 VAL A O 1
ATOM 733 N N . TYR A 1 93 ? 10.938 3.674 6.704 1.00 98.25 93 TYR A N 1
ATOM 734 C CA . TYR A 1 93 ? 10.258 3.670 7.995 1.00 98.25 93 TYR A CA 1
ATOM 735 C C . TYR A 1 93 ? 8.749 3.889 7.845 1.00 98.25 93 TYR A C 1
ATOM 737 O O . TYR A 1 93 ? 8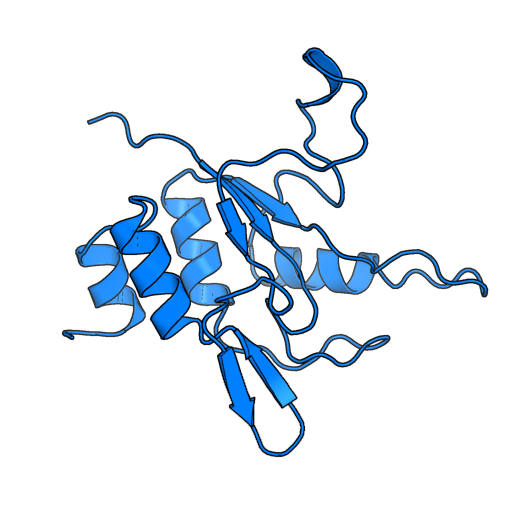.306 4.844 7.208 1.00 98.25 93 TYR A O 1
ATOM 745 N N . GLY A 1 94 ? 7.966 3.069 8.542 1.00 97.75 94 GLY A N 1
ATOM 746 C CA . GLY A 1 94 ? 6.558 3.317 8.830 1.00 97.75 94 GLY A CA 1
ATOM 747 C C . GLY A 1 94 ? 6.079 2.546 10.057 1.00 97.75 94 GLY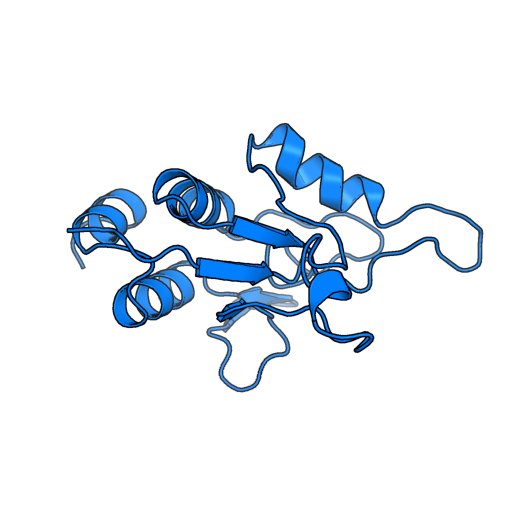 A C 1
ATOM 748 O O . GLY A 1 94 ? 6.848 1.840 10.715 1.00 97.75 94 GLY A O 1
ATOM 749 N N . HIS A 1 95 ? 4.797 2.712 10.369 1.00 98.00 95 HIS A N 1
ATOM 750 C CA . HIS A 1 95 ? 4.146 2.127 11.539 1.00 98.00 95 HIS A CA 1
ATOM 751 C C . HIS A 1 95 ? 3.569 0.729 11.261 1.00 98.00 95 HIS A C 1
ATOM 753 O O . HIS A 1 95 ? 3.525 -0.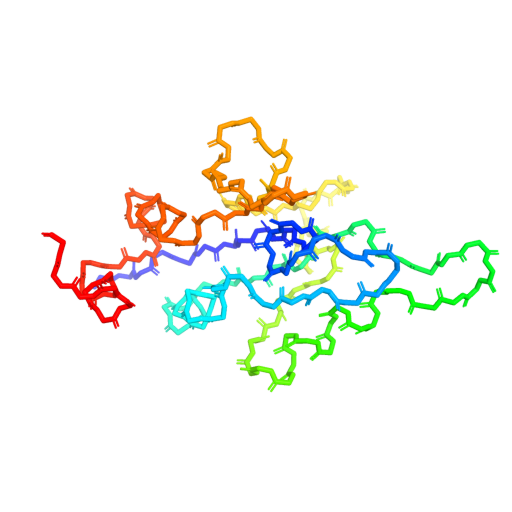093 12.172 1.00 98.00 95 HIS A O 1
ATOM 759 N N . ILE A 1 96 ? 3.140 0.467 10.022 1.00 97.88 96 ILE A N 1
ATOM 760 C CA . ILE A 1 96 ? 2.613 -0.822 9.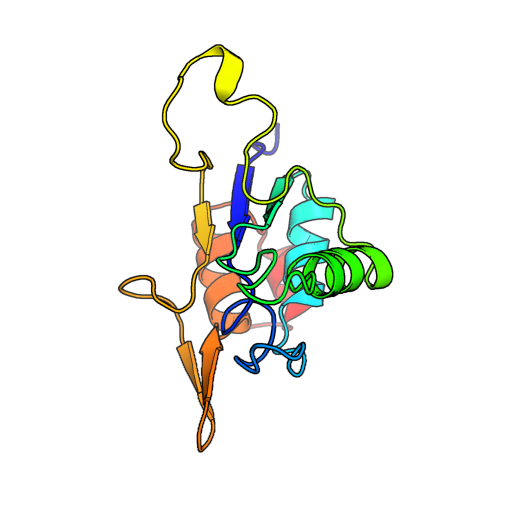546 1.00 97.88 96 ILE A CA 1
ATOM 761 C C . ILE A 1 96 ? 3.280 -1.146 8.207 1.00 97.88 96 ILE A C 1
ATOM 763 O O . ILE A 1 96 ? 3.491 -0.239 7.405 1.00 97.88 96 ILE A O 1
ATOM 767 N N . TYR A 1 97 ? 3.589 -2.422 7.974 1.00 98.69 97 TYR A N 1
ATOM 768 C CA . TYR A 1 97 ? 4.114 -2.938 6.709 1.00 98.69 97 TYR A CA 1
ATOM 769 C C . TYR A 1 97 ? 3.117 -3.968 6.178 1.00 98.69 97 TYR A C 1
ATOM 771 O O . TYR A 1 97 ? 2.756 -4.888 6.913 1.00 98.69 97 TYR A O 1
ATOM 779 N N . ILE A 1 98 ? 2.647 -3.791 4.946 1.00 98.69 98 ILE A N 1
ATOM 780 C CA . ILE A 1 98 ? 1.745 -4.722 4.260 1.00 98.69 98 ILE A CA 1
ATOM 781 C C . ILE A 1 98 ? 2.496 -5.239 3.040 1.00 98.69 98 ILE A C 1
ATOM 783 O O . ILE A 1 98 ? 2.873 -4.450 2.177 1.00 98.69 98 ILE A O 1
ATOM 787 N N . ASP A 1 99 ? 2.749 -6.542 3.027 1.00 98.62 99 ASP A N 1
ATOM 788 C CA . ASP A 1 99 ? 3.631 -7.204 2.071 1.00 98.62 99 ASP A CA 1
ATOM 789 C C . ASP A 1 99 ? 3.232 -8.683 1.984 1.00 98.62 99 ASP A C 1
ATOM 791 O O . ASP A 1 99 ? 3.019 -9.326 3.020 1.00 98.62 99 ASP A O 1
ATOM 795 N N . ASP A 1 100 ? 3.069 -9.214 0.775 1.00 98.12 100 ASP A N 1
ATOM 796 C CA . ASP A 1 100 ? 2.633 -10.590 0.536 1.00 98.12 100 ASP A CA 1
ATOM 797 C C . ASP A 1 100 ? 3.695 -11.627 0.935 1.00 98.12 100 ASP A C 1
ATOM 799 O O . ASP A 1 100 ? 3.363 -12.765 1.285 1.00 98.12 100 ASP A O 1
ATOM 803 N N . ALA A 1 101 ? 4.967 -11.224 0.966 1.00 97.31 101 ALA A N 1
ATOM 804 C CA . ALA A 1 101 ? 6.081 -12.038 1.425 1.00 97.31 101 ALA A CA 1
ATOM 805 C C . ALA A 1 101 ? 6.293 -11.966 2.949 1.00 97.31 101 ALA A C 1
ATOM 807 O O . ALA A 1 101 ? 7.130 -12.701 3.491 1.00 97.31 101 ALA A O 1
ATOM 808 N N . ALA A 1 102 ? 5.543 -11.129 3.676 1.00 97.81 102 ALA A N 1
ATOM 809 C CA . ALA A 1 102 ? 5.653 -11.060 5.128 1.00 97.81 102 ALA A CA 1
ATOM 810 C C . ALA A 1 102 ? 5.204 -12.368 5.805 1.00 97.81 102 ALA A C 1
ATOM 812 O O . ALA A 1 102 ? 4.184 -12.979 5.472 1.00 97.81 102 ALA A O 1
ATOM 813 N N . LEU A 1 103 ? 5.946 -12.789 6.834 1.00 97.12 103 LEU A N 1
ATOM 814 C CA . LEU A 1 103 ? 5.558 -13.935 7.653 1.00 97.12 103 LEU A CA 1
ATOM 815 C C . LEU A 1 103 ? 4.222 -13.647 8.354 1.00 97.12 103 LEU A C 1
ATOM 817 O O . LEU A 1 103 ? 4.130 -12.730 9.167 1.00 97.12 103 LEU A O 1
ATOM 821 N N . GLY A 1 104 ? 3.206 -14.463 8.064 1.00 95.38 104 GLY A N 1
ATOM 822 C CA . GLY A 1 104 ? 1.857 -14.291 8.611 1.00 95.38 104 GLY A CA 1
ATOM 823 C C . GLY A 1 104 ? 0.974 -13.319 7.824 1.00 95.38 104 GLY A C 1
ATOM 824 O O . GLY A 1 104 ? -0.112 -12.990 8.302 1.00 95.38 104 GLY A O 1
ATOM 825 N N . ALA A 1 105 ? 1.402 -12.879 6.634 1.00 97.62 105 ALA A N 1
ATOM 826 C CA . ALA A 1 105 ? 0.537 -12.148 5.719 1.00 97.62 105 ALA A CA 1
ATOM 827 C C . ALA A 1 105 ? -0.763 -12.942 5.460 1.00 97.62 105 ALA A C 1
ATOM 829 O O . ALA A 1 105 ? -0.700 -14.156 5.217 1.00 97.62 105 ALA A O 1
ATOM 830 N N . PRO A 1 106 ? -1.944 -12.299 5.534 1.00 97.31 106 PRO A N 1
ATOM 831 C CA . PRO A 1 106 ? -3.198 -12.950 5.194 1.00 97.31 106 PRO A CA 1
ATOM 832 C C . PRO A 1 106 ? -3.260 -13.112 3.676 1.00 97.31 106 PRO A C 1
ATOM 834 O O . PRO A 1 106 ? -3.425 -12.133 2.955 1.00 97.31 106 PRO A O 1
ATOM 837 N N . LEU A 1 107 ? -3.083 -14.337 3.189 1.00 97.50 107 LEU A N 1
ATOM 838 C CA . LEU A 1 107 ? -2.961 -14.619 1.761 1.00 97.50 107 LEU A CA 1
ATOM 839 C C . LEU A 1 107 ? -4.106 -15.506 1.288 1.00 97.50 107 LEU A C 1
ATOM 841 O O . LEU A 1 107 ? -4.437 -16.499 1.938 1.00 97.50 107 LEU A O 1
ATOM 845 N N . VAL A 1 108 ? -4.643 -15.186 0.117 1.00 95.88 108 VAL A N 1
ATOM 846 C CA . VAL A 1 108 ? -5.480 -16.087 -0.672 1.00 95.88 108 VAL A CA 1
ATOM 847 C C . VAL A 1 108 ? -4.622 -16.732 -1.760 1.00 95.88 108 VAL A C 1
ATOM 849 O O . VAL A 1 108 ? -3.640 -16.154 -2.229 1.00 95.88 108 VAL A O 1
ATOM 852 N N . THR A 1 109 ? -4.951 -17.971 -2.117 1.00 92.56 109 THR A N 1
ATOM 853 C CA . THR A 1 109 ? -4.327 -18.687 -3.234 1.00 92.56 109 THR A CA 1
ATOM 854 C C . THR A 1 109 ? -5.375 -18.901 -4.318 1.00 92.56 109 THR A C 1
ATOM 856 O O . THR A 1 109 ? -6.383 -19.564 -4.079 1.00 92.56 109 THR A O 1
ATOM 859 N N . ASP A 1 110 ? -5.138 -18.307 -5.480 1.00 85.38 110 ASP A N 1
ATOM 860 C CA . ASP A 1 110 ? -5.815 -18.606 -6.743 1.00 85.38 110 ASP A CA 1
ATOM 861 C C . ASP A 1 110 ? -4.903 -19.553 -7.541 1.00 85.38 110 ASP A C 1
ATOM 863 O O . ASP A 1 110 ? -3.718 -19.623 -7.240 1.00 85.38 110 ASP A O 1
ATOM 867 N N . VAL A 1 111 ? -5.432 -20.306 -8.506 1.00 78.88 111 VAL A N 1
ATOM 868 C CA . VAL A 1 111 ? -4.803 -21.486 -9.151 1.00 78.88 111 VAL A CA 1
ATOM 869 C C . VAL A 1 111 ? -3.270 -21.409 -9.285 1.00 78.88 111 VAL A C 1
ATOM 871 O O . VAL A 1 111 ? -2.591 -22.354 -8.883 1.00 78.88 111 VAL A O 1
ATOM 874 N N . ASP A 1 112 ? -2.747 -20.278 -9.772 1.00 81.75 112 ASP A N 1
ATOM 875 C CA . ASP A 1 112 ? -1.313 -20.019 -9.960 1.00 81.75 112 ASP A CA 1
ATOM 876 C C . ASP A 1 112 ? -0.786 -18.780 -9.195 1.00 81.75 112 ASP A C 1
ATOM 878 O O . ASP A 1 112 ? 0.389 -18.435 -9.315 1.00 81.75 112 ASP A O 1
ATOM 882 N N . ASP A 1 113 ? -1.626 -18.106 -8.400 1.00 88.31 113 ASP A N 1
ATOM 883 C CA . ASP A 1 113 ? -1.294 -16.848 -7.726 1.00 88.31 113 ASP A CA 1
ATOM 884 C C . ASP A 1 113 ? -1.450 -16.924 -6.213 1.00 88.31 113 ASP A C 1
ATOM 886 O O . ASP A 1 113 ? -2.394 -17.501 -5.677 1.00 88.31 113 ASP A O 1
ATOM 890 N N . LYS A 1 114 ? -0.569 -16.219 -5.511 1.00 94.62 114 LYS A N 1
ATOM 891 C CA . LYS A 1 114 ? -0.702 -15.952 -4.083 1.00 94.62 114 LYS A CA 1
ATOM 892 C C . LYS A 1 114 ? -0.650 -14.450 -3.873 1.00 94.62 114 LYS A C 1
ATOM 894 O O . LYS A 1 114 ? 0.260 -13.802 -4.376 1.00 94.62 114 LYS A O 1
ATOM 899 N N . TYR A 1 115 ? -1.637 -13.909 -3.174 1.00 97.56 115 TYR A N 1
ATOM 900 C CA . TYR A 1 115 ? -1.720 -12.475 -2.934 1.00 97.56 115 TYR A CA 1
ATOM 901 C C . TYR A 1 115 ? -2.507 -12.154 -1.667 1.00 97.56 115 TYR A C 1
ATOM 903 O O . TYR A 1 115 ? -3.172 -13.026 -1.103 1.00 97.56 115 TYR A O 1
ATOM 911 N N . ILE A 1 116 ? -2.415 -10.909 -1.203 1.00 98.31 116 ILE A N 1
ATOM 912 C CA . ILE A 1 116 ? -3.088 -10.448 0.014 1.00 98.31 116 ILE A CA 1
ATOM 913 C C . ILE A 1 116 ? -4.607 -10.619 -0.091 1.00 98.31 116 ILE A C 1
ATOM 915 O O . ILE A 1 116 ? -5.259 -10.095 -0.995 1.00 98.31 116 ILE A O 1
ATOM 919 N N . ASP A 1 117 ? -5.182 -11.309 0.892 1.00 97.81 117 ASP A N 1
ATOM 920 C CA . ASP A 1 117 ? -6.614 -11.274 1.164 1.00 97.81 117 ASP A CA 1
ATOM 921 C C . ASP A 1 117 ? -6.944 -9.938 1.838 1.00 97.81 117 ASP A C 1
ATOM 923 O O . ASP A 1 117 ? -6.746 -9.751 3.043 1.00 97.81 117 ASP A O 1
ATOM 927 N N . TRP A 1 118 ? -7.453 -8.990 1.052 1.00 97.94 118 TRP A N 1
ATOM 928 C CA . TRP A 1 118 ? -7.759 -7.646 1.536 1.00 97.94 118 TRP A CA 1
ATOM 929 C C . TRP A 1 118 ? -8.914 -7.578 2.535 1.00 97.94 118 TRP A C 1
ATOM 931 O O . TRP A 1 118 ? -8.968 -6.624 3.313 1.00 97.94 118 TRP A O 1
ATOM 941 N N . LYS A 1 119 ? -9.794 -8.586 2.590 1.00 96.62 119 LYS A N 1
ATOM 942 C CA . LYS A 1 119 ? -10.825 -8.660 3.633 1.00 96.62 119 LYS A CA 1
ATOM 943 C C . LYS A 1 119 ? -10.183 -8.980 4.980 1.00 96.62 119 LYS A C 1
ATOM 945 O O . LYS A 1 119 ? -10.443 -8.301 5.974 1.00 96.62 119 LYS A O 1
ATOM 950 N N . MET A 1 120 ? -9.286 -9.964 5.006 1.00 97.56 120 MET A N 1
ATOM 951 C CA . MET A 1 120 ? -8.535 -10.314 6.215 1.00 97.56 120 MET A CA 1
ATOM 952 C C . MET A 1 120 ? -7.512 -9.237 6.599 1.00 97.56 120 MET A C 1
ATOM 954 O O . MET A 1 120 ? -7.375 -8.913 7.780 1.00 97.56 120 MET A O 1
ATOM 958 N N . ALA A 1 121 ? -6.844 -8.614 5.624 1.00 98.31 121 ALA A N 1
ATOM 959 C CA . ALA A 1 121 ? -5.959 -7.480 5.877 1.00 98.31 121 ALA A CA 1
ATOM 960 C C . ALA A 1 121 ? -6.717 -6.297 6.498 1.00 98.31 121 ALA A C 1
ATOM 962 O O . ALA A 1 121 ? -6.227 -5.689 7.449 1.00 98.31 121 ALA A O 1
ATOM 963 N N . ALA A 1 122 ? -7.935 -6.000 6.034 1.00 98.12 122 ALA A N 1
ATOM 964 C CA . ALA A 1 122 ? -8.773 -4.974 6.645 1.00 98.12 122 ALA A CA 1
ATOM 965 C C . ALA A 1 122 ? -9.158 -5.315 8.092 1.00 98.12 122 ALA A C 1
ATOM 967 O O . ALA A 1 122 ? -9.086 -4.441 8.954 1.00 98.12 122 ALA A O 1
ATOM 968 N N . ALA A 1 123 ? -9.471 -6.577 8.402 1.00 97.12 123 ALA A N 1
ATOM 969 C CA . ALA A 1 123 ? -9.693 -7.000 9.785 1.00 97.12 123 ALA A CA 1
ATOM 970 C C . ALA A 1 123 ? -8.445 -6.763 10.661 1.00 97.12 123 ALA A C 1
ATOM 972 O O . ALA A 1 123 ? -8.553 -6.216 11.759 1.00 97.12 123 ALA A O 1
ATOM 973 N N . HIS A 1 124 ? -7.244 -7.089 10.168 1.00 97.88 124 HIS A N 1
ATOM 974 C CA . HIS A 1 124 ? -5.994 -6.782 10.877 1.00 97.88 124 HIS A CA 1
ATOM 975 C C . HIS A 1 124 ? -5.801 -5.271 11.087 1.00 97.88 124 HIS A C 1
ATOM 977 O O . HIS A 1 124 ? -5.401 -4.846 12.171 1.00 97.88 124 HIS A O 1
ATOM 983 N N . LEU A 1 125 ? -6.118 -4.451 10.081 1.00 97.81 125 LEU A N 1
ATOM 984 C CA . LEU A 1 125 ? -6.045 -2.989 10.158 1.00 97.81 125 LEU A CA 1
ATOM 985 C C . LEU A 1 125 ? -7.052 -2.405 11.161 1.00 97.81 125 LEU A C 1
ATOM 987 O O . LEU A 1 125 ? -6.718 -1.450 11.862 1.00 97.81 125 LEU A O 1
ATOM 991 N N . TYR A 1 126 ? -8.244 -2.995 11.280 1.00 97.06 126 TYR A N 1
ATOM 992 C CA . TYR A 1 126 ? -9.213 -2.663 12.327 1.00 97.06 126 TYR A CA 1
ATOM 993 C C . TYR A 1 126 ? -8.653 -2.955 13.722 1.00 97.06 126 TYR A C 1
ATOM 995 O O . TYR A 1 126 ? -8.599 -2.058 14.562 1.00 97.06 126 TYR A O 1
ATOM 1003 N N . TYR A 1 127 ? -8.132 -4.164 13.956 1.00 96.12 127 TYR A N 1
ATOM 1004 C CA . TYR A 1 127 ? -7.526 -4.512 15.248 1.00 96.12 127 TYR A CA 1
ATOM 1005 C C . TYR A 1 127 ? -6.281 -3.675 15.579 1.00 96.12 127 TYR A C 1
ATOM 1007 O O . TYR A 1 127 ? -5.992 -3.437 16.751 1.00 96.12 127 TYR A O 1
ATOM 1015 N N . ALA A 1 128 ? -5.558 -3.196 14.563 1.00 95.69 128 ALA A N 1
ATOM 1016 C CA . ALA A 1 128 ? -4.433 -2.276 14.721 1.00 95.69 128 ALA A CA 1
ATOM 1017 C C . ALA A 1 128 ? -4.858 -0.808 14.951 1.00 95.69 128 ALA A C 1
ATOM 1019 O O . ALA A 1 128 ? -4.013 0.025 15.288 1.00 95.69 128 ALA A O 1
ATOM 1020 N N . GLY A 1 129 ? -6.146 -0.483 14.791 1.00 96.19 129 GLY A N 1
ATOM 1021 C CA . GLY A 1 129 ? -6.711 0.849 15.016 1.00 96.19 129 GLY A CA 1
ATOM 1022 C C . GLY A 1 129 ? -6.610 1.816 13.831 1.00 96.19 129 GLY A C 1
ATOM 1023 O O . GLY A 1 129 ? -6.720 3.022 14.041 1.00 96.19 129 GLY A O 1
ATOM 1024 N N . LEU A 1 130 ? -6.381 1.315 12.611 1.00 97.19 130 LEU A N 1
ATOM 1025 C CA . LEU A 1 130 ? -6.346 2.120 11.378 1.00 97.19 130 LEU A CA 1
ATOM 1026 C C . LEU A 1 130 ? -7.719 2.199 10.684 1.00 97.19 130 LEU A C 1
ATOM 1028 O O . LEU A 1 130 ? -7.998 3.126 9.922 1.00 97.19 130 LEU A O 1
ATOM 1032 N N . LEU A 1 131 ? -8.583 1.218 10.943 1.00 97.38 131 LEU A N 1
ATOM 1033 C CA . LEU A 1 131 ? -9.970 1.194 10.483 1.00 97.38 131 LEU A CA 1
ATOM 1034 C C . LEU A 1 131 ? -10.906 1.149 11.689 1.00 97.38 131 LEU A C 1
ATOM 1036 O O . LEU A 1 131 ? -10.588 0.542 12.711 1.00 97.38 131 LEU A O 1
ATOM 1040 N N . SER A 1 132 ? -12.060 1.795 11.569 1.00 96.00 132 SER A N 1
ATOM 1041 C CA . SER A 1 132 ? -13.152 1.696 12.536 1.00 96.00 132 SER A CA 1
ATOM 1042 C C . SER A 1 132 ? -14.100 0.545 12.194 1.00 96.00 132 SER A C 1
ATOM 1044 O O . SER A 1 132 ? -14.068 0.006 11.091 1.00 96.00 132 SER A O 1
ATOM 1046 N N . GLU A 1 133 ? -14.978 0.180 13.127 1.00 95.12 133 GLU A N 1
ATOM 1047 C CA . GLU A 1 133 ? -16.038 -0.807 12.871 1.00 95.12 133 GLU A CA 1
ATOM 1048 C C . GLU A 1 133 ? -16.941 -0.363 11.710 1.00 95.12 133 GLU A C 1
ATOM 1050 O O . GLU A 1 133 ? -17.201 -1.142 10.801 1.00 95.12 133 GLU A O 1
ATOM 1055 N N . ASN A 1 134 ? -17.309 0.923 11.675 1.00 95.94 134 ASN A N 1
ATOM 1056 C CA . ASN A 1 134 ? -18.084 1.500 10.578 1.00 95.94 134 ASN A CA 1
ATOM 1057 C C . ASN A 1 134 ? -17.360 1.374 9.228 1.00 95.94 134 ASN A C 1
ATOM 1059 O O . ASN A 1 134 ? -17.992 1.073 8.222 1.00 95.94 134 ASN A O 1
ATOM 1063 N N . ASP A 1 135 ? -16.036 1.559 9.200 1.00 96.81 135 ASP A N 1
ATOM 1064 C CA . ASP A 1 135 ? -15.260 1.374 7.970 1.00 96.81 135 ASP A CA 1
ATOM 1065 C C . ASP A 1 135 ? -15.322 -0.075 7.482 1.00 96.81 135 ASP A C 1
ATOM 1067 O O . ASP A 1 135 ? -15.470 -0.314 6.286 1.00 96.81 135 ASP A O 1
ATOM 1071 N N . ILE A 1 136 ? -15.235 -1.046 8.395 1.00 97.06 136 ILE A N 1
ATOM 1072 C CA . ILE A 1 136 ? -15.344 -2.468 8.059 1.00 97.06 136 ILE A CA 1
ATOM 1073 C C . ILE A 1 136 ? -16.736 -2.797 7.508 1.00 97.06 136 ILE A C 1
ATOM 1075 O O . ILE A 1 136 ? -16.827 -3.437 6.458 1.00 97.06 136 ILE A O 1
ATOM 1079 N N . THR A 1 137 ? -17.799 -2.307 8.152 1.00 95.44 137 THR A N 1
ATOM 1080 C CA . THR A 1 137 ? -19.179 -2.489 7.683 1.00 95.44 137 THR A CA 1
ATOM 1081 C C . THR A 1 137 ? -19.404 -1.859 6.308 1.00 95.44 137 THR A C 1
ATOM 1083 O O . THR A 1 137 ? -20.007 -2.480 5.436 1.00 95.44 137 THR A O 1
ATOM 1086 N N . GLU A 1 138 ? -18.886 -0.654 6.060 1.00 95.25 138 GLU A N 1
ATOM 1087 C CA . GLU A 1 138 ? -18.997 0.006 4.751 1.00 95.25 138 GLU A CA 1
ATOM 1088 C C . GLU A 1 138 ? -18.218 -0.728 3.647 1.00 95.25 138 GLU A C 1
ATOM 1090 O O . GLU A 1 138 ? -18.637 -0.719 2.489 1.00 95.25 138 GLU A O 1
ATOM 1095 N N . LEU A 1 139 ? -17.088 -1.358 3.984 1.00 94.62 139 LEU A N 1
ATOM 1096 C CA . LEU A 1 139 ? -16.245 -2.077 3.027 1.00 94.62 139 LEU A CA 1
ATOM 1097 C C . LEU A 1 139 ? -16.779 -3.475 2.687 1.00 94.62 139 LEU A C 1
ATOM 1099 O O . LEU A 1 139 ? -16.681 -3.894 1.533 1.00 94.62 139 LEU A O 1
ATOM 1103 N N . PHE A 1 140 ? -17.306 -4.207 3.673 1.00 93.50 140 PHE A N 1
ATOM 1104 C CA . PHE A 1 140 ? -17.592 -5.642 3.534 1.00 93.50 140 PHE A CA 1
ATOM 1105 C C . PHE A 1 140 ? -18.987 -6.079 4.005 1.00 93.50 140 PHE A C 1
ATOM 1107 O O . PHE A 1 140 ? -19.306 -7.263 3.877 1.00 93.50 140 PHE A O 1
ATOM 1114 N N . GLY A 1 141 ? -19.819 -5.157 4.497 1.00 87.62 141 GLY A N 1
ATOM 1115 C CA . GLY A 1 141 ? -21.115 -5.447 5.114 1.00 87.62 141 GLY A CA 1
ATOM 1116 C C . GLY A 1 141 ? -21.004 -5.906 6.570 1.00 87.62 141 GLY A C 1
ATOM 1117 O O . GLY A 1 141 ? -19.922 -5.902 7.158 1.00 87.62 141 GLY A O 1
ATOM 1118 N N . ASP A 1 142 ? -22.140 -6.300 7.149 1.00 70.62 142 ASP A N 1
ATOM 1119 C CA . ASP A 1 142 ? -22.183 -6.898 8.487 1.00 70.62 142 ASP A CA 1
ATOM 1120 C C . ASP A 1 142 ? -21.422 -8.237 8.477 1.00 70.62 142 ASP A C 1
ATOM 1122 O O . ASP A 1 142 ? -21.655 -9.085 7.608 1.00 70.62 142 ASP A O 1
ATOM 1126 N N . ILE A 1 143 ? -20.485 -8.402 9.416 1.00 57.56 143 ILE A N 1
ATOM 1127 C CA . ILE A 1 143 ? -19.694 -9.632 9.609 1.00 57.56 143 ILE A CA 1
ATOM 1128 C C . ILE A 1 143 ? -20.421 -10.568 10.571 1.00 57.56 143 ILE A C 1
ATOM 1130 O O . ILE A 1 143 ? -20.877 -10.081 11.630 1.00 57.56 143 ILE A O 1
#

Radius of gyration: 15.26 Å; chains: 1; bounding box: 43×36×40 Å